Protein AF-A0A915B295-F1 (afdb_monomer)

Organism: Parascaris univalens (NCBI:txid6257)

Nearest PDB structures (foldseek):
  7mq8-assembly1_LT  TM=9.026E-01  e=3.002E-05  Homo sapiens
  7mqa-assembly1_LT  TM=8.909E-01  e=4.877E-05  Homo sapiens
  6rxz-assembly1_UM  TM=7.736E-01  e=4.286E-03  Thermochaetoides thermophila
  6lqt-assembly1_B1  TM=6.456E-01  e=3.706E-02  Saccharomyces cerevisiae S288C
  7cqy-assembly2_B  TM=8.046E-01  e=2.876E-01  Acidithiobacillus ferrooxidans

pLDDT: mean 86.67, std 11.8, range [46.72, 97.19]

Mean predicted aligned error: 6.27 Å

InterPro domains:
  IPR015943 WD40/YVTN repeat-like-containing domain superfamily [G3DSA:2.130.10.10] (8-17)
  IPR015943 WD40/YVTN repeat-like-containing domain superfamily [G3DSA:2.130.10.10] (18-103)

Sequence (112 aa):
MLRYETRLLAPYKSLGEVCSSVPPAFRVLPTQRRITSVLCAIENVVVQYSAEHLRLVSVSDVLPEAINAVAADKRYVYAAAGHRIALLHLSRQVLRWLEVSEKVLLMVPSEK

Foldseek 3Di:
DDQPPDPPDGDDDDPPDLADPEDWEWEFAPDPVGFIWIWHFDWQKIWIAGPVPRHTDDIEPGHPGGWAYWYDYNAFIWTFGFQWIFTHGVRYYGPDIDGHPGGDHDDDDPDD

Radius of gyration: 14.79 Å; Cα contacts (8 Å, |Δi|>4): 242; chains: 1; bounding box: 36×36×47 Å

Structure (mmCIF, N/CA/C/O backbone):
data_AF-A0A915B295-F1
#
_entry.id   AF-A0A915B295-F1
#
loop_
_atom_site.group_PDB
_atom_site.id
_atom_site.type_symbol
_atom_site.label_atom_id
_atom_site.label_alt_id
_atom_site.label_comp_id
_atom_site.label_asym_id
_atom_site.label_entity_id
_atom_site.label_seq_id
_atom_site.pdbx_PDB_ins_code
_atom_site.Cartn_x
_atom_site.Cartn_y
_atom_site.Cartn_z
_atom_site.occupancy
_atom_site.B_iso_or_equiv
_atom_site.auth_seq_id
_atom_site.auth_comp_id
_atom_site.auth_asym_id
_atom_site.auth_atom_id
_atom_site.pdbx_PDB_model_num
ATOM 1 N N . MET A 1 1 ? -2.534 -4.650 19.616 1.00 47.22 1 MET A N 1
ATOM 2 C CA . MET A 1 1 ? -2.022 -3.612 20.529 1.00 47.22 1 MET A CA 1
ATOM 3 C C . MET A 1 1 ? -2.616 -2.290 20.079 1.00 47.22 1 MET A C 1
ATOM 5 O O . MET A 1 1 ? -2.365 -1.874 18.951 1.00 47.22 1 MET A O 1
ATOM 9 N N . LEU A 1 2 ? -3.523 -1.716 20.862 1.00 47.69 2 LEU A N 1
ATOM 10 C CA . LEU A 1 2 ? -4.226 -0.487 20.476 1.00 47.69 2 LEU A CA 1
ATOM 11 C C . LEU A 1 2 ? -3.354 0.732 20.830 1.00 47.69 2 LEU A C 1
ATOM 13 O O . LEU A 1 2 ? -2.613 0.703 21.808 1.00 47.69 2 LEU A O 1
ATOM 17 N N . ARG A 1 3 ? -3.435 1.818 20.042 1.00 49.72 3 ARG A N 1
ATOM 18 C CA . ARG A 1 3 ? -2.581 3.031 20.148 1.00 49.72 3 ARG A CA 1
ATOM 19 C C . ARG A 1 3 ? -2.522 3.692 21.543 1.00 49.72 3 ARG A C 1
ATOM 21 O O . ARG A 1 3 ? -1.698 4.577 21.737 1.00 49.72 3 ARG A O 1
ATOM 28 N N . TYR A 1 4 ? -3.377 3.305 22.489 1.00 54.41 4 TYR A N 1
ATOM 29 C CA . TYR A 1 4 ? -3.472 3.885 23.832 1.00 54.41 4 TYR A CA 1
ATOM 30 C C . TYR A 1 4 ? -2.732 3.099 24.931 1.00 54.41 4 TYR A C 1
ATOM 32 O O . TYR A 1 4 ? -2.748 3.527 26.083 1.00 54.41 4 TYR A O 1
ATOM 40 N N . GLU A 1 5 ? -2.092 1.967 24.622 1.00 63.00 5 GLU A N 1
ATOM 41 C CA . GLU A 1 5 ? -1.525 1.087 25.660 1.00 63.00 5 GLU A CA 1
ATOM 42 C C . GLU A 1 5 ? -0.159 1.559 26.206 1.00 63.00 5 GLU A C 1
ATOM 44 O O . GLU A 1 5 ? 0.224 1.170 27.308 1.00 63.00 5 GLU A O 1
ATOM 49 N N . THR A 1 6 ? 0.562 2.453 25.513 1.00 71.56 6 THR A N 1
ATOM 50 C CA . THR A 1 6 ? 1.868 2.969 25.968 1.00 71.56 6 THR A CA 1
ATOM 51 C C . THR A 1 6 ? 2.006 4.480 25.774 1.00 71.56 6 THR A C 1
ATOM 53 O O . THR A 1 6 ? 1.859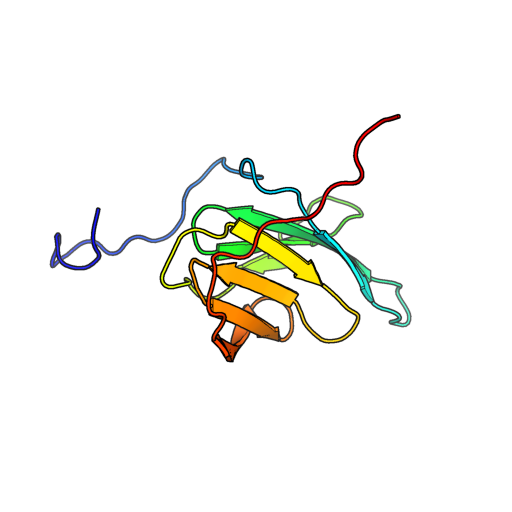 4.988 24.669 1.00 71.56 6 THR A O 1
ATOM 56 N N . ARG A 1 7 ? 2.364 5.219 26.837 1.00 76.94 7 ARG A N 1
ATOM 57 C CA . ARG A 1 7 ? 2.608 6.682 26.776 1.00 76.94 7 ARG A CA 1
ATOM 58 C C . ARG A 1 7 ? 3.993 7.060 26.228 1.00 76.94 7 ARG A C 1
ATOM 60 O O . ARG A 1 7 ? 4.230 8.229 25.956 1.00 76.94 7 ARG A O 1
ATOM 67 N N . LEU A 1 8 ? 4.903 6.089 26.117 1.00 83.75 8 LEU A N 1
ATOM 68 C CA . LEU A 1 8 ? 6.311 6.299 25.748 1.00 83.75 8 LEU A CA 1
ATOM 69 C C . LEU A 1 8 ? 6.670 5.733 24.373 1.00 83.75 8 LEU A C 1
ATOM 71 O O . LEU A 1 8 ? 7.497 6.306 23.672 1.00 83.75 8 LEU A O 1
ATOM 75 N N . LEU A 1 9 ? 6.076 4.599 24.002 1.00 81.88 9 LEU A N 1
ATOM 76 C CA . LEU A 1 9 ? 6.376 3.908 22.755 1.00 81.88 9 LEU A CA 1
ATOM 77 C C . LEU A 1 9 ? 5.265 4.176 21.745 1.00 81.88 9 LEU A C 1
ATOM 79 O O . LEU A 1 9 ? 4.083 4.083 22.073 1.00 81.88 9 LEU A O 1
ATOM 83 N N . ALA A 1 10 ? 5.664 4.488 20.516 1.00 75.12 10 ALA A N 1
ATOM 84 C CA . ALA A 1 10 ? 4.773 4.568 19.372 1.00 75.12 10 ALA A CA 1
ATOM 85 C C . ALA A 1 10 ? 5.138 3.448 18.385 1.00 75.12 10 ALA A C 1
ATOM 87 O O . ALA A 1 10 ? 6.325 3.274 18.089 1.00 75.12 10 ALA A O 1
ATOM 88 N N . PRO A 1 11 ? 4.154 2.700 17.855 1.00 75.00 11 PRO A N 1
ATOM 89 C CA . PRO A 1 11 ? 4.392 1.769 16.760 1.00 75.00 11 PRO A CA 1
ATOM 90 C C . PRO A 1 11 ? 5.040 2.505 15.583 1.00 75.00 11 PRO A C 1
ATOM 92 O O . PRO A 1 11 ? 4.568 3.573 15.190 1.00 75.00 11 PRO A O 1
ATOM 95 N N . TYR A 1 12 ? 6.118 1.943 15.036 1.00 77.06 12 TYR A N 1
ATOM 96 C CA . TYR A 1 12 ? 6.808 2.520 13.884 1.00 77.06 12 TYR A CA 1
ATOM 97 C C . TYR A 1 12 ? 6.564 1.696 12.622 1.00 77.06 12 TYR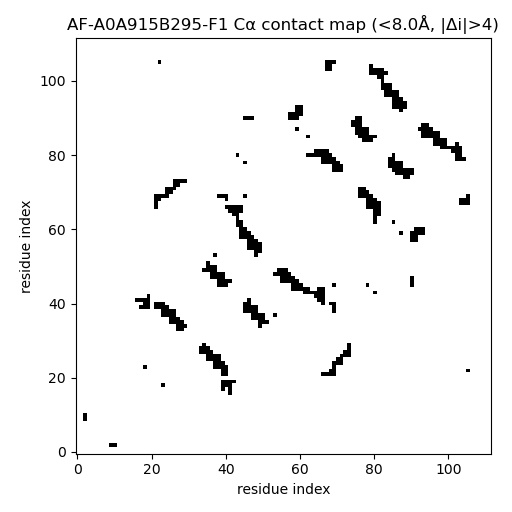 A C 1
ATOM 99 O O . TYR A 1 12 ? 5.741 2.085 11.796 1.00 77.06 12 TYR A O 1
ATOM 107 N N . LYS A 1 13 ? 7.285 0.580 12.458 1.00 72.75 13 LYS A N 1
ATOM 108 C CA . LYS A 1 13 ? 7.206 -0.295 11.282 1.00 72.75 13 LYS A CA 1
ATOM 109 C C . LYS A 1 13 ? 7.578 -1.729 11.636 1.00 72.75 13 LYS A C 1
ATOM 111 O O . LYS A 1 13 ? 8.527 -1.940 12.391 1.00 72.75 13 LYS A O 1
ATOM 116 N N . SER A 1 14 ? 6.893 -2.676 11.010 1.00 79.25 14 SER A N 1
ATOM 117 C CA . SER A 1 14 ? 7.286 -4.084 10.970 1.00 79.25 14 SER A CA 1
ATOM 118 C C . SER A 1 14 ? 8.491 -4.247 10.030 1.00 79.25 14 SER A C 1
ATOM 120 O O . SER A 1 14 ? 8.558 -3.620 8.969 1.00 79.25 14 SER A O 1
ATOM 122 N N . LEU A 1 15 ? 9.493 -5.027 10.446 1.00 84.50 15 LEU A N 1
ATOM 123 C CA . LEU A 1 15 ? 10.722 -5.277 9.684 1.00 84.50 15 LEU A CA 1
ATOM 124 C C . LEU A 1 15 ? 10.734 -6.716 9.167 1.00 84.50 15 LEU A C 1
ATOM 126 O O . LEU A 1 15 ? 10.353 -7.634 9.882 1.00 84.50 15 LEU A O 1
ATOM 130 N N . GLY A 1 16 ? 11.210 -6.907 7.935 1.00 85.88 16 GLY A N 1
ATOM 131 C CA . GLY A 1 16 ? 11.317 -8.227 7.301 1.00 85.88 16 GLY A CA 1
ATOM 132 C C . GLY A 1 16 ? 10.039 -8.716 6.612 1.00 85.88 16 GLY A C 1
ATOM 133 O O . GLY A 1 16 ? 10.093 -9.699 5.880 1.00 85.88 16 GLY A O 1
ATOM 134 N N . GLU A 1 17 ? 8.917 -8.015 6.776 1.00 88.75 17 GLU A N 1
ATOM 135 C CA . GLU A 1 17 ? 7.680 -8.298 6.049 1.00 88.75 17 GLU A CA 1
ATOM 136 C C . GLU A 1 17 ? 7.683 -7.594 4.685 1.00 88.75 17 GLU A C 1
ATOM 138 O O . GLU A 1 17 ? 8.004 -6.409 4.580 1.00 88.75 17 GLU A O 1
ATOM 143 N N . VAL A 1 18 ? 7.359 -8.342 3.628 1.00 87.25 18 VAL A N 1
ATOM 144 C CA . VAL A 1 18 ? 7.392 -7.852 2.235 1.00 87.25 18 VAL A CA 1
ATOM 145 C C . VAL A 1 18 ? 5.990 -7.786 1.629 1.00 87.25 18 VAL A C 1
ATOM 147 O O . VAL A 1 18 ? 5.676 -6.869 0.871 1.00 87.25 18 VAL A O 1
ATOM 150 N N . CYS A 1 19 ? 5.140 -8.758 1.957 1.00 86.56 19 CYS A N 1
ATOM 151 C CA . CYS A 1 19 ? 3.751 -8.815 1.527 1.00 86.56 19 CYS A CA 1
ATOM 152 C C . CYS A 1 19 ? 2.936 -9.611 2.549 1.00 86.56 19 CYS A C 1
ATOM 154 O O . CYS A 1 19 ? 3.433 -10.597 3.095 1.00 86.56 19 CYS A O 1
ATOM 156 N N . SER A 1 20 ? 1.693 -9.194 2.773 1.00 90.25 20 SER A N 1
ATOM 157 C CA . SER A 1 20 ? 0.708 -9.959 3.543 1.00 90.25 20 SER A CA 1
ATOM 158 C C . SER A 1 20 ? -0.035 -10.972 2.656 1.00 90.25 20 SER A C 1
ATOM 160 O O . SER A 1 20 ? 0.290 -11.149 1.481 1.00 90.25 20 SER A O 1
ATOM 162 N N . SER A 1 21 ? -1.067 -11.622 3.203 1.00 90.56 21 SER A N 1
ATOM 163 C CA . SER A 1 21 ? -1.978 -12.502 2.454 1.00 90.56 21 SER A CA 1
ATOM 164 C C . SER A 1 21 ? -2.867 -11.769 1.440 1.00 90.56 21 SER A C 1
ATOM 166 O O . SER A 1 21 ? -3.536 -12.413 0.633 1.00 90.56 21 SER A O 1
ATOM 168 N N . VAL A 1 22 ? -2.893 -10.433 1.467 1.00 92.62 22 VAL A N 1
ATOM 169 C CA . VAL A 1 22 ? -3.619 -9.618 0.489 1.00 92.62 22 VAL A CA 1
ATOM 170 C C . VAL A 1 22 ? -2.845 -9.604 -0.831 1.00 92.62 22 VAL A C 1
ATOM 172 O O . VAL A 1 22 ? -1.669 -9.229 -0.832 1.00 92.62 22 VAL A O 1
ATOM 175 N N . PRO A 1 23 ? -3.480 -9.942 -1.968 1.00 92.62 23 PRO A N 1
ATOM 176 C CA . PRO A 1 23 ? -2.794 -9.931 -3.252 1.00 92.62 23 PRO A CA 1
ATOM 177 C C . PRO A 1 23 ? -2.264 -8.529 -3.599 1.00 92.62 23 PRO A C 1
ATOM 179 O O . PRO A 1 23 ? -2.994 -7.542 -3.446 1.00 92.62 23 PRO A O 1
ATOM 182 N N . PRO A 1 24 ? -1.012 -8.417 -4.076 1.00 94.19 24 PRO A N 1
ATOM 183 C CA . PRO A 1 24 ? -0.436 -7.134 -4.441 1.00 94.19 24 PRO A CA 1
ATOM 184 C C . PRO A 1 24 ? -1.076 -6.580 -5.718 1.00 94.19 24 PRO A C 1
ATOM 186 O O . PRO A 1 24 ? -1.486 -7.325 -6.610 1.00 94.19 24 PRO A O 1
ATOM 189 N N . ALA A 1 25 ? -1.098 -5.255 -5.841 1.00 93.56 25 ALA A N 1
ATOM 190 C CA . ALA A 1 25 ? -1.555 -4.576 -7.048 1.00 93.56 25 ALA A CA 1
ATOM 191 C C . ALA A 1 25 ? -0.369 -4.087 -7.885 1.00 93.56 25 ALA A C 1
ATOM 193 O O . ALA A 1 25 ? 0.577 -3.489 -7.369 1.00 93.56 25 ALA A O 1
ATOM 194 N N . PHE A 1 26 ? -0.442 -4.276 -9.200 1.00 92.69 26 PHE A N 1
ATOM 195 C CA . PHE A 1 26 ? 0.533 -3.727 -10.138 1.00 92.69 26 PHE A CA 1
ATOM 196 C C . PHE A 1 26 ? 0.015 -2.417 -10.718 1.00 92.69 26 PHE A C 1
ATOM 198 O O . PHE A 1 26 ? -1.131 -2.324 -11.157 1.00 92.69 26 PHE A O 1
ATOM 205 N N . ARG A 1 27 ? 0.873 -1.398 -10.754 1.00 91.94 27 ARG A N 1
ATOM 206 C CA . ARG A 1 27 ? 0.561 -0.104 -11.366 1.00 91.94 27 ARG A CA 1
ATOM 207 C C . ARG A 1 27 ? 1.613 0.257 -12.398 1.00 91.94 27 ARG A C 1
ATOM 209 O O . ARG A 1 27 ? 2.796 0.318 -12.076 1.00 91.94 27 ARG A O 1
ATOM 216 N N . VAL A 1 28 ? 1.158 0.603 -13.598 1.00 89.69 28 VAL A N 1
ATOM 217 C CA . VAL A 1 28 ? 1.996 1.167 -14.660 1.00 89.69 28 VAL A CA 1
ATOM 218 C C . VAL A 1 28 ? 1.640 2.638 -14.831 1.00 89.69 28 VAL A C 1
ATOM 220 O O . VAL A 1 28 ? 0.505 2.978 -15.167 1.00 89.69 28 VAL A O 1
ATOM 223 N N . LEU A 1 29 ? 2.605 3.524 -14.593 1.00 84.44 29 LEU A N 1
ATOM 224 C CA . LEU A 1 29 ? 2.448 4.953 -14.844 1.00 84.44 29 LEU A CA 1
ATOM 225 C C . LEU A 1 29 ? 2.958 5.285 -16.254 1.00 84.44 29 LEU A C 1
ATOM 227 O O . LEU A 1 29 ? 4.118 4.993 -16.561 1.00 84.44 29 LEU A O 1
ATOM 231 N N . PRO A 1 30 ? 2.144 5.933 -17.109 1.00 76.31 30 PRO A N 1
ATOM 232 C CA . PRO A 1 30 ? 2.528 6.298 -18.471 1.00 76.31 30 PRO A CA 1
ATOM 233 C C . PRO A 1 30 ? 3.406 7.563 -18.481 1.00 76.31 30 PRO A C 1
ATOM 235 O O . PRO A 1 30 ? 3.088 8.559 -19.125 1.00 76.31 30 PRO A O 1
ATOM 238 N N . THR A 1 31 ? 4.497 7.560 -17.718 1.00 76.00 31 THR A N 1
ATOM 239 C CA . THR A 1 31 ? 5.522 8.612 -17.748 1.00 76.00 31 THR A CA 1
ATOM 240 C C . THR A 1 31 ? 6.557 8.311 -18.836 1.00 76.00 31 THR A C 1
ATOM 242 O O . THR A 1 31 ? 6.615 7.191 -19.345 1.00 76.00 31 THR A O 1
ATOM 245 N N . GLN A 1 32 ? 7.421 9.278 -19.178 1.00 64.56 32 GLN A N 1
ATOM 246 C CA . GLN A 1 32 ? 8.492 9.082 -20.175 1.00 64.56 32 GLN A CA 1
ATOM 247 C C . GLN A 1 32 ? 9.387 7.863 -19.889 1.00 64.56 32 GLN A C 1
ATOM 249 O O . GLN A 1 32 ? 9.922 7.271 -20.818 1.00 64.56 32 GLN A O 1
ATOM 254 N N . ARG A 1 33 ? 9.525 7.468 -18.615 1.00 71.31 33 ARG A N 1
ATOM 255 C CA . ARG A 1 33 ? 10.315 6.304 -18.184 1.00 71.31 33 ARG A CA 1
ATOM 256 C C . ARG A 1 33 ? 9.482 5.054 -17.860 1.00 71.31 33 ARG A C 1
ATOM 258 O O . ARG A 1 33 ? 10.045 4.128 -17.303 1.00 71.31 33 ARG A O 1
ATOM 265 N N . ARG A 1 34 ? 8.173 5.023 -18.168 1.00 68.44 34 ARG A N 1
ATOM 266 C CA . ARG A 1 34 ? 7.236 3.912 -17.864 1.00 68.44 34 ARG A CA 1
ATOM 267 C C . ARG A 1 34 ? 7.490 3.272 -16.493 1.00 68.44 34 ARG A C 1
ATOM 269 O O . ARG A 1 34 ? 7.978 2.152 -16.386 1.00 68.44 34 ARG A O 1
ATOM 276 N N . ILE A 1 35 ? 7.147 3.988 -15.429 1.00 81.25 35 ILE A N 1
ATOM 277 C CA . ILE A 1 35 ? 7.394 3.490 -14.073 1.00 81.25 35 ILE A CA 1
ATOM 278 C C . ILE A 1 35 ? 6.374 2.402 -13.741 1.00 81.25 35 ILE A C 1
ATOM 280 O O . ILE A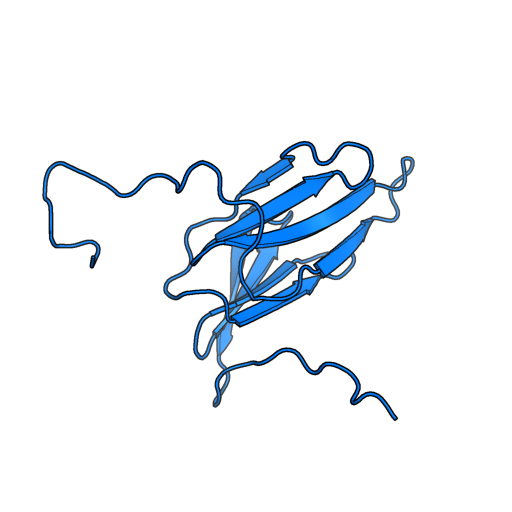 1 35 ? 5.176 2.680 -13.636 1.00 81.25 35 ILE A O 1
ATOM 284 N N . THR A 1 36 ? 6.863 1.181 -13.533 1.00 91.69 36 THR A N 1
ATOM 285 C CA . THR A 1 36 ? 6.057 0.059 -13.042 1.00 91.69 36 THR A CA 1
ATOM 286 C C . THR A 1 36 ? 6.307 -0.129 -11.552 1.00 91.69 36 THR A C 1
ATOM 288 O O . THR A 1 36 ? 7.443 -0.083 -11.078 1.00 91.69 36 THR A O 1
ATOM 291 N N . SER A 1 37 ? 5.240 -0.282 -10.777 1.00 93.62 37 SER A N 1
ATOM 292 C CA . SER A 1 37 ? 5.308 -0.437 -9.327 1.00 93.62 37 SER A CA 1
ATOM 293 C C . SER A 1 37 ? 4.461 -1.601 -8.851 1.00 93.62 37 SER A C 1
ATOM 295 O O . SER A 1 37 ? 3.387 -1.851 -9.398 1.00 93.62 37 SER A O 1
ATOM 297 N N . VAL A 1 38 ? 4.940 -2.257 -7.799 1.00 95.44 38 VAL A N 1
ATOM 298 C CA . VAL A 1 38 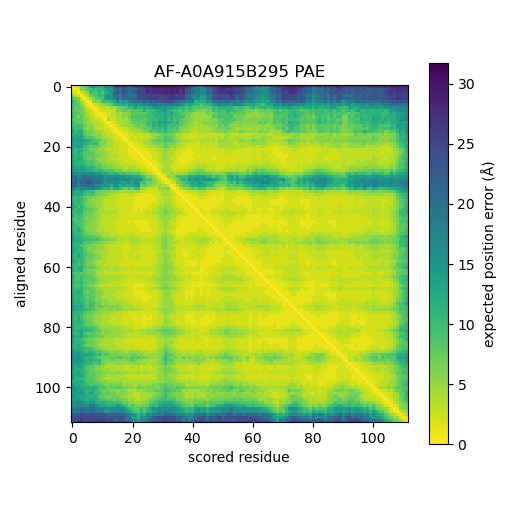? 4.214 -3.285 -7.053 1.00 95.44 38 VAL A CA 1
ATOM 299 C C . VAL A 1 38 ? 3.755 -2.667 -5.740 1.00 95.44 38 VAL A C 1
ATOM 301 O O . VAL A 1 38 ? 4.544 -2.021 -5.049 1.00 95.44 38 VAL A O 1
ATOM 304 N N . LEU A 1 39 ? 2.473 -2.805 -5.430 1.00 95.69 39 LEU A N 1
ATOM 305 C CA . LEU A 1 39 ? 1.837 -2.255 -4.241 1.00 95.69 39 LEU A CA 1
ATOM 306 C C . LEU A 1 39 ? 1.426 -3.416 -3.345 1.00 95.69 39 LEU A C 1
ATOM 308 O O . LEU A 1 39 ? 0.520 -4.170 -3.693 1.00 95.69 39 LEU A O 1
ATOM 312 N N . CYS A 1 40 ? 2.087 -3.545 -2.204 1.00 95.69 40 CYS A N 1
ATOM 313 C CA . CYS A 1 40 ? 1.811 -4.579 -1.219 1.00 95.69 40 CYS A CA 1
ATOM 314 C C . CYS A 1 40 ? 1.058 -3.968 -0.039 1.00 95.69 40 CYS A C 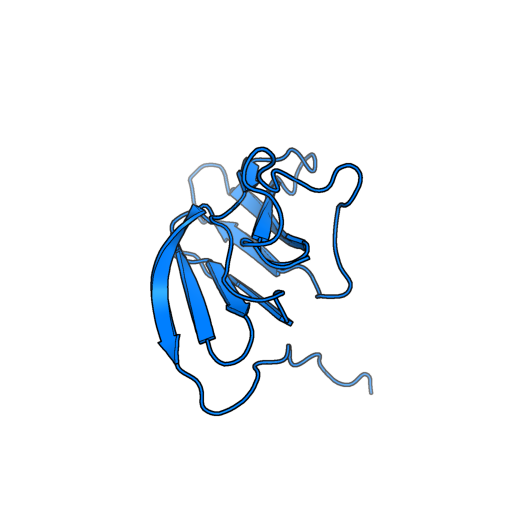1
ATOM 316 O O . CYS A 1 40 ? 1.402 -2.879 0.425 1.00 95.69 40 CYS A O 1
ATOM 318 N N . ALA A 1 41 ? 0.052 -4.672 0.469 1.00 94.81 41 ALA A N 1
ATOM 319 C CA . ALA A 1 41 ? -0.504 -4.367 1.779 1.00 94.81 41 ALA A CA 1
ATOM 320 C C . ALA A 1 41 ? 0.342 -5.048 2.854 1.00 94.81 41 ALA A C 1
ATOM 322 O O . ALA A 1 41 ? 0.612 -6.248 2.754 1.00 94.81 41 ALA A O 1
ATOM 323 N N . ILE A 1 42 ? 0.726 -4.290 3.875 1.00 94.00 42 ILE A N 1
ATOM 324 C CA . ILE A 1 42 ? 1.381 -4.793 5.083 1.00 94.00 42 ILE A CA 1
ATOM 325 C C . ILE A 1 42 ? 0.616 -4.202 6.259 1.00 94.00 42 ILE A C 1
ATOM 327 O O . ILE A 1 42 ? 0.579 -2.983 6.412 1.00 94.00 42 ILE A O 1
ATOM 331 N N . GLU A 1 43 ? -0.041 -5.052 7.046 1.00 91.81 43 GLU A N 1
ATOM 332 C CA . GLU A 1 43 ? -0.949 -4.631 8.118 1.00 91.81 43 GLU A CA 1
ATOM 333 C C . GLU A 1 43 ? -1.936 -3.542 7.641 1.00 91.81 43 GLU A C 1
ATOM 335 O O . GLU A 1 43 ? -2.813 -3.802 6.818 1.00 91.81 43 GLU A O 1
ATOM 340 N N . ASN A 1 44 ? -1.794 -2.313 8.139 1.00 93.25 44 ASN A N 1
ATOM 341 C CA . ASN A 1 44 ? -2.615 -1.151 7.818 1.00 93.25 44 ASN A CA 1
ATOM 342 C C . ASN A 1 44 ? -1.861 -0.078 7.009 1.00 93.25 44 ASN A C 1
ATOM 344 O O . ASN A 1 44 ? -2.222 1.099 7.064 1.00 93.25 44 ASN A O 1
ATOM 348 N N . VAL A 1 45 ? -0.824 -0.451 6.254 1.00 93.94 45 VAL A N 1
ATOM 349 C CA . VAL A 1 45 ? -0.108 0.445 5.331 1.00 93.94 45 VAL A CA 1
ATOM 350 C C . VAL A 1 45 ? 0.044 -0.169 3.942 1.00 93.94 45 VAL A C 1
ATOM 352 O O . VAL A 1 45 ? 0.178 -1.382 3.773 1.00 93.94 45 VAL A O 1
ATOM 355 N N . VAL A 1 46 ? 0.063 0.687 2.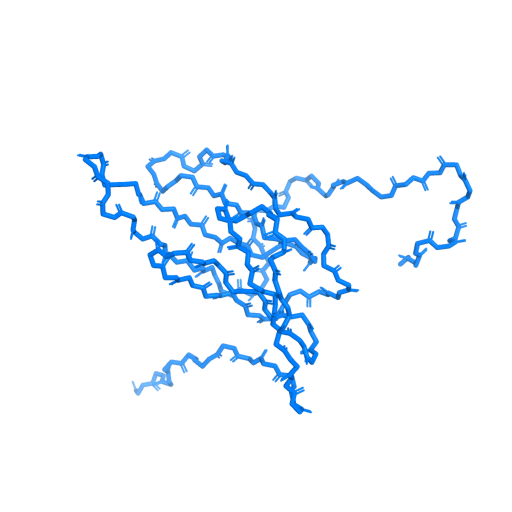922 1.00 95.50 46 VAL A N 1
ATOM 356 C CA . VAL A 1 46 ? 0.451 0.298 1.564 1.00 95.50 46 VAL A CA 1
ATOM 357 C C . VAL A 1 46 ? 1.926 0.599 1.365 1.00 95.50 46 VAL A C 1
ATOM 359 O O . VAL A 1 46 ? 2.378 1.729 1.562 1.00 95.50 46 VAL A O 1
ATOM 362 N N . VAL A 1 47 ? 2.667 -0.404 0.912 1.00 95.31 47 VAL A N 1
ATOM 363 C CA . VAL A 1 47 ? 4.080 -0.293 0.572 1.00 95.31 47 VAL A CA 1
ATOM 364 C C . VAL A 1 47 ? 4.242 -0.375 -0.937 1.00 95.31 47 VAL A C 1
ATOM 366 O O . VAL A 1 47 ? 3.760 -1.304 -1.581 1.00 95.31 47 VAL A O 1
ATOM 369 N N . GLN A 1 48 ? 4.920 0.613 -1.513 1.00 94.81 48 GLN A N 1
ATOM 370 C CA . GLN A 1 48 ? 5.223 0.653 -2.936 1.00 94.81 48 GLN A CA 1
ATOM 371 C C . GLN A 1 48 ? 6.674 0.256 -3.179 1.00 94.81 48 GLN A C 1
ATOM 373 O O . GLN A 1 48 ? 7.598 0.900 -2.674 1.00 94.81 48 GLN A O 1
ATOM 378 N N . TYR A 1 49 ? 6.862 -0.717 -4.060 1.00 94.50 49 TYR A N 1
ATOM 379 C CA . TYR A 1 49 ? 8.155 -1.110 -4.599 1.00 94.50 49 TYR A CA 1
ATOM 380 C C . TYR A 1 49 ? 8.253 -0.761 -6.087 1.00 94.50 49 TYR A C 1
ATOM 382 O O . TYR A 1 49 ? 7.256 -0.773 -6.813 1.00 94.50 49 TYR A O 1
ATOM 390 N N . SER A 1 50 ? 9.463 -0.459 -6.559 1.00 93.38 50 SER A N 1
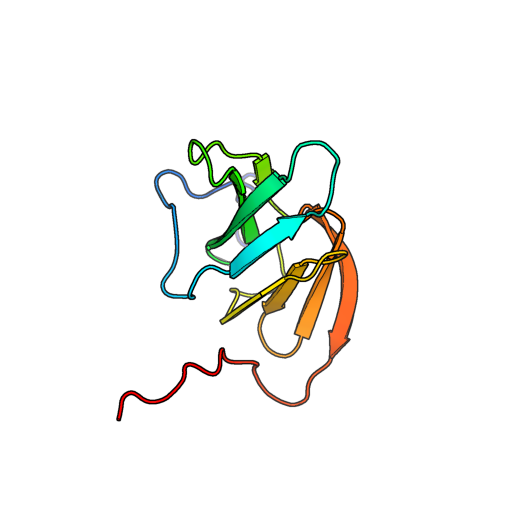ATOM 391 C CA . SER A 1 50 ? 9.763 -0.454 -7.995 1.00 93.38 50 SER A CA 1
ATOM 392 C C . SER A 1 50 ? 9.712 -1.886 -8.515 1.00 93.38 50 SER A C 1
ATOM 394 O O . SER A 1 50 ? 10.306 -2.767 -7.902 1.00 93.38 50 SER A O 1
ATOM 396 N N . ALA A 1 51 ? 9.054 -2.129 -9.646 1.00 92.31 51 ALA A N 1
ATOM 397 C CA . ALA A 1 51 ? 8.991 -3.475 -10.214 1.00 92.31 51 ALA A CA 1
ATOM 398 C C . ALA A 1 51 ? 10.328 -3.945 -10.823 1.00 92.31 51 ALA A C 1
ATOM 400 O O . ALA A 1 51 ? 10.542 -5.143 -10.940 1.00 92.31 51 ALA A O 1
ATOM 401 N N . GLU A 1 52 ? 11.238 -3.030 -11.178 1.00 89.12 52 GLU A N 1
ATOM 402 C CA . GLU A 1 52 ? 12.518 -3.379 -11.823 1.00 89.12 52 GLU A CA 1
ATOM 403 C C . GLU A 1 52 ? 13.512 -4.034 -10.853 1.00 89.12 52 GLU A C 1
ATOM 405 O O . GLU A 1 52 ? 14.244 -4.949 -11.220 1.00 89.12 52 GLU A O 1
ATOM 410 N N . HIS A 1 53 ? 13.543 -3.558 -9.605 1.00 92.56 53 HIS A N 1
ATOM 411 C CA . HIS A 1 53 ? 14.550 -3.955 -8.612 1.00 92.56 53 HIS A CA 1
ATOM 412 C C . HIS A 1 53 ? 13.967 -4.212 -7.218 1.00 92.56 53 HIS A C 1
ATOM 414 O O . HIS A 1 53 ? 14.719 -4.314 -6.254 1.00 92.56 53 HIS A O 1
ATOM 420 N N . LEU A 1 54 ? 12.636 -4.218 -7.077 1.00 92.25 54 LEU A N 1
ATOM 421 C CA . LEU A 1 54 ? 11.929 -4.315 -5.791 1.00 92.25 54 LEU A CA 1
ATOM 422 C C . LEU A 1 54 ? 12.409 -3.298 -4.742 1.00 92.25 54 LEU A C 1
ATOM 424 O O . LEU A 1 54 ? 12.274 -3.491 -3.537 1.00 92.25 54 LEU A O 1
ATOM 428 N N . ARG A 1 55 ? 12.952 -2.165 -5.198 1.00 93.38 55 ARG A N 1
ATOM 429 C CA . ARG A 1 55 ? 13.394 -1.085 -4.317 1.00 93.38 55 ARG A CA 1
ATOM 430 C C . ARG A 1 55 ? 12.180 -0.432 -3.670 1.00 93.38 55 ARG A C 1
ATOM 432 O O . ARG A 1 55 ? 11.260 -0.036 -4.381 1.00 93.38 55 ARG A O 1
ATOM 439 N N . LEU A 1 56 ? 12.222 -0.235 -2.353 1.00 92.44 56 LEU A N 1
ATOM 440 C CA . LEU A 1 56 ? 11.218 0.538 -1.622 1.00 92.44 56 LEU A CA 1
ATOM 441 C C . LEU A 1 56 ? 11.147 1.982 -2.156 1.00 92.44 56 LEU A C 1
ATOM 443 O O . LEU A 1 56 ? 12.144 2.709 -2.141 1.00 92.44 56 LEU A O 1
ATOM 447 N N . VAL A 1 57 ? 9.965 2.393 -2.616 1.00 92.31 57 VAL A N 1
ATOM 448 C CA . VAL A 1 57 ? 9.688 3.726 -3.184 1.00 92.31 57 VAL A CA 1
ATOM 449 C C . VAL A 1 57 ? 8.932 4.603 -2.190 1.00 92.31 57 VAL A C 1
ATOM 451 O O . VAL A 1 57 ? 9.264 5.780 -2.007 1.00 92.31 57 VAL A O 1
ATOM 454 N N . SER A 1 58 ? 7.902 4.055 -1.550 1.00 92.06 58 SER A N 1
ATOM 455 C CA . SER A 1 58 ? 7.093 4.775 -0.567 1.00 92.06 58 SER A CA 1
ATOM 456 C C . SER A 1 58 ? 6.344 3.828 0.364 1.00 92.06 58 SER A C 1
ATOM 458 O O . SER A 1 58 ? 6.168 2.648 0.074 1.00 92.06 58 SER A O 1
ATOM 460 N N . VAL A 1 59 ? 5.913 4.385 1.492 1.00 93.06 59 VAL A N 1
ATOM 461 C CA . VAL A 1 59 ? 4.980 3.781 2.444 1.00 93.06 59 VAL A CA 1
ATOM 462 C C . VAL A 1 59 ? 3.875 4.809 2.668 1.00 93.06 59 VAL A C 1
ATOM 464 O O . VAL A 1 59 ? 4.179 6.006 2.746 1.00 93.06 59 VAL A O 1
ATOM 467 N N . SER A 1 60 ? 2.622 4.365 2.710 1.00 94.31 60 SER A N 1
ATOM 468 C CA . SER A 1 60 ? 1.480 5.237 2.975 1.00 94.31 60 SER A CA 1
ATOM 469 C C . SER A 1 60 ? 1.423 5.709 4.424 1.00 94.31 60 SER A C 1
ATOM 471 O O . SER A 1 60 ? 2.113 5.184 5.299 1.00 94.31 60 SER A O 1
ATOM 473 N N . ASP A 1 61 ? 0.532 6.662 4.685 1.00 89.94 61 ASP A N 1
ATOM 474 C CA . ASP A 1 61 ? 0.044 6.905 6.039 1.00 89.94 61 ASP A CA 1
ATOM 475 C C . ASP A 1 61 ? -0.598 5.633 6.619 1.00 89.94 61 ASP A C 1
ATOM 477 O O . ASP A 1 61 ? -1.085 4.761 5.890 1.00 89.94 61 ASP A O 1
ATOM 481 N N . VAL A 1 62 ? -0.596 5.546 7.950 1.00 90.25 62 VAL A N 1
ATOM 482 C CA . VAL A 1 62 ? -1.184 4.436 8.706 1.00 90.25 62 VAL A CA 1
ATOM 483 C C . VAL A 1 62 ? -2.708 4.519 8.643 1.00 90.25 62 VAL A C 1
ATOM 485 O O . VAL A 1 62 ? -3.300 5.487 9.128 1.00 90.25 62 VAL A O 1
ATOM 488 N N . LEU A 1 63 ? -3.338 3.496 8.070 1.00 92.25 63 LEU A N 1
ATOM 489 C CA . LEU A 1 63 ? -4.789 3.375 7.952 1.00 92.25 63 LEU A CA 1
ATOM 490 C C . LEU A 1 63 ? -5.406 2.890 9.283 1.00 92.25 63 LEU A C 1
ATOM 492 O O . LEU A 1 63 ? -4.707 2.320 10.125 1.00 92.25 63 LEU A O 1
ATOM 496 N N . PRO A 1 64 ? -6.705 3.136 9.530 1.00 90.62 64 PRO A N 1
ATOM 497 C CA . PRO A 1 64 ? -7.325 2.823 10.817 1.00 90.62 64 PRO A CA 1
ATOM 498 C C . PRO A 1 64 ? -7.447 1.316 11.082 1.00 90.62 64 PRO A C 1
ATOM 500 O O . PRO A 1 64 ? -7.505 0.913 12.239 1.00 90.62 64 PRO A O 1
ATOM 503 N N . GLU A 1 65 ? -7.454 0.496 10.030 1.00 91.88 65 GLU A N 1
ATOM 504 C CA . GLU A 1 65 ? -7.634 -0.955 10.096 1.00 91.88 65 GLU A CA 1
ATOM 505 C C . GLU A 1 65 ? -6.699 -1.668 9.114 1.00 91.88 65 GLU A C 1
ATOM 507 O O . GLU A 1 65 ? -6.164 -1.053 8.187 1.00 91.88 65 GLU A O 1
ATOM 512 N N . ALA A 1 66 ? -6.517 -2.976 9.317 1.00 92.50 66 ALA A N 1
ATOM 513 C CA . ALA A 1 66 ? -5.751 -3.814 8.406 1.00 92.50 66 ALA A CA 1
ATOM 514 C C . ALA A 1 66 ? -6.375 -3.813 7.003 1.00 92.50 66 ALA A C 1
ATOM 516 O O . ALA A 1 66 ? -7.596 -3.892 6.844 1.00 92.50 66 ALA A O 1
ATOM 517 N N . ILE A 1 67 ? -5.522 -3.741 5.988 1.00 94.75 67 ILE A N 1
ATOM 518 C CA . ILE A 1 67 ? -5.944 -3.664 4.595 1.00 94.75 67 ILE A CA 1
ATOM 519 C C . ILE A 1 67 ? -6.467 -5.026 4.138 1.00 94.75 67 ILE A C 1
ATOM 521 O O . ILE A 1 67 ? -5.898 -6.067 4.454 1.00 94.75 67 ILE A O 1
ATOM 525 N N . ASN A 1 68 ? -7.562 -5.021 3.382 1.00 94.50 68 ASN A N 1
ATOM 526 C CA . ASN A 1 68 ? -8.209 -6.231 2.865 1.00 94.50 68 ASN A CA 1
ATOM 527 C C . ASN A 1 68 ? -8.094 -6.370 1.348 1.00 94.50 68 ASN A C 1
ATOM 529 O O . ASN A 1 68 ? -8.141 -7.480 0.825 1.00 94.50 68 ASN A O 1
ATOM 533 N N . ALA A 1 69 ? -7.933 -5.250 0.648 1.00 94.88 69 ALA A N 1
ATOM 534 C CA . ALA A 1 69 ? -7.730 -5.219 -0.788 1.00 94.88 69 ALA A CA 1
ATOM 535 C C . ALA A 1 69 ? -6.943 -3.965 -1.173 1.00 94.88 69 ALA A C 1
ATOM 537 O O . ALA A 1 69 ? -7.139 -2.891 -0.594 1.00 94.88 69 ALA A O 1
ATOM 538 N N . VAL A 1 70 ? -6.083 -4.101 -2.181 1.00 95.31 70 VAL A N 1
ATOM 539 C CA . VAL A 1 70 ? -5.380 -2.983 -2.810 1.00 95.31 70 VAL A CA 1
ATOM 540 C C . VAL A 1 70 ? -5.671 -3.008 -4.300 1.00 95.31 70 VAL A C 1
ATOM 542 O O . VAL A 1 70 ? -5.629 -4.056 -4.938 1.00 95.31 70 VAL A O 1
ATOM 545 N N . ALA A 1 71 ? -5.952 -1.840 -4.859 1.00 94.56 71 ALA A N 1
ATOM 546 C CA . ALA A 1 71 ? -6.068 -1.633 -6.294 1.00 94.56 71 ALA A CA 1
ATOM 547 C C . ALA A 1 71 ? -5.372 -0.327 -6.669 1.00 94.56 71 ALA A C 1
ATOM 549 O O . ALA A 1 71 ? -5.127 0.532 -5.821 1.00 94.56 71 ALA A O 1
ATOM 550 N N . ALA A 1 72 ? -5.042 -0.148 -7.940 1.00 94.12 72 ALA A N 1
ATOM 551 C CA . ALA A 1 72 ? -4.424 1.086 -8.390 1.00 94.12 72 ALA A CA 1
ATOM 552 C C . ALA A 1 72 ? -4.760 1.391 -9.840 1.00 94.12 72 ALA A C 1
ATOM 554 O O . ALA A 1 72 ? -4.899 0.491 -10.665 1.00 94.12 72 ALA A O 1
ATOM 555 N N . ASP A 1 73 ? -4.833 2.681 -10.141 1.00 91.31 73 ASP A N 1
ATOM 556 C CA . ASP A 1 73 ? -4.937 3.189 -11.499 1.00 91.31 73 ASP A CA 1
ATOM 557 C C . ASP A 1 73 ? -3.794 4.180 -11.783 1.00 91.31 73 ASP A C 1
ATOM 559 O O . ASP A 1 73 ? -2.818 4.292 -11.034 1.00 91.31 73 ASP A O 1
ATOM 563 N N . LYS A 1 74 ? -3.891 4.917 -12.892 1.00 87.81 74 LYS A N 1
ATOM 564 C CA . LYS A 1 74 ? -2.870 5.897 -13.291 1.00 87.81 74 LYS A CA 1
ATOM 565 C C . LYS A 1 74 ? -2.748 7.106 -12.347 1.00 87.81 74 LYS A C 1
ATOM 567 O O . LYS A 1 74 ? -1.779 7.851 -12.471 1.00 87.81 74 LYS A O 1
ATOM 572 N N . ARG A 1 75 ? -3.729 7.356 -11.474 1.00 87.12 75 ARG A N 1
ATOM 573 C CA . ARG A 1 75 ? -3.806 8.544 -10.603 1.00 87.12 75 ARG A CA 1
ATOM 574 C C . ARG A 1 75 ? -3.674 8.195 -9.124 1.00 87.12 75 ARG A C 1
ATOM 576 O O . ARG A 1 75 ? -2.977 8.903 -8.399 1.00 87.12 75 ARG A O 1
ATOM 583 N N . TYR A 1 76 ? -4.322 7.127 -8.680 1.00 93.38 76 TYR A N 1
ATOM 584 C CA . TYR A 1 76 ? -4.517 6.819 -7.272 1.00 93.38 76 TYR A CA 1
ATOM 585 C C . TYR A 1 76 ? -4.200 5.362 -6.952 1.00 93.38 76 TYR A C 1
ATOM 587 O O . TYR A 1 76 ? -4.245 4.469 -7.802 1.00 93.38 76 TYR A O 1
ATOM 595 N N . VAL A 1 77 ? -3.865 5.143 -5.685 1.00 95.56 77 VAL A N 1
ATOM 596 C CA . VAL A 1 77 ? -3.900 3.821 -5.064 1.00 95.56 77 VAL A CA 1
ATOM 597 C C . VAL A 1 77 ? -5.112 3.773 -4.153 1.00 95.56 77 VAL A C 1
ATOM 599 O O . VAL A 1 77 ? -5.382 4.724 -3.424 1.00 95.56 77 VAL A O 1
ATOM 602 N N . TYR A 1 78 ? -5.835 2.672 -4.212 1.00 96.25 78 TYR A N 1
ATOM 603 C CA . TYR A 1 78 ? -7.025 2.405 -3.432 1.00 96.25 78 TYR A CA 1
ATOM 604 C C . TYR A 1 78 ? -6.677 1.323 -2.423 1.00 96.25 78 TYR A C 1
ATOM 606 O O . TYR A 1 78 ? -6.217 0.250 -2.813 1.00 96.25 78 TYR A O 1
ATOM 614 N N . ALA A 1 79 ? -6.881 1.604 -1.142 1.00 96.50 79 ALA A N 1
ATOM 615 C CA . ALA A 1 79 ? -6.667 0.638 -0.073 1.00 96.50 79 ALA A CA 1
ATOM 616 C C . ALA A 1 79 ? -7.956 0.490 0.727 1.00 96.50 79 ALA A C 1
ATOM 618 O O . ALA A 1 79 ? -8.420 1.449 1.345 1.00 96.50 79 ALA A O 1
ATOM 619 N N . ALA A 1 80 ? -8.547 -0.699 0.685 1.00 96.50 80 ALA A N 1
ATOM 620 C CA . ALA A 1 80 ? -9.704 -1.020 1.500 1.00 96.50 80 ALA A CA 1
ATOM 621 C C . ALA A 1 80 ? -9.255 -1.412 2.907 1.00 96.50 80 ALA A C 1
ATOM 623 O O . ALA A 1 80 ? -8.467 -2.346 3.052 1.00 96.50 80 ALA A O 1
ATOM 624 N N . ALA A 1 81 ? -9.774 -0.724 3.917 1.00 94.31 81 ALA A N 1
ATOM 625 C CA . ALA A 1 81 ? -9.538 -0.988 5.330 1.00 94.31 81 ALA A CA 1
ATOM 626 C C . ALA A 1 81 ? -10.900 -1.018 6.038 1.00 94.31 81 ALA A C 1
ATOM 628 O O . ALA A 1 81 ? -11.537 0.025 6.212 1.00 94.31 81 ALA A O 1
ATOM 629 N N . GLY A 1 82 ? -11.376 -2.220 6.373 1.00 89.69 82 GLY A N 1
ATOM 630 C CA . GLY A 1 82 ? -12.707 -2.410 6.954 1.00 89.69 82 GLY A CA 1
ATOM 631 C C . GLY A 1 82 ? -13.827 -1.981 5.995 1.00 89.69 82 GLY A C 1
ATOM 632 O O . GLY A 1 82 ? -13.930 -2.497 4.881 1.00 89.69 82 GLY A O 1
ATOM 633 N N . HIS A 1 83 ? -14.644 -1.018 6.429 1.00 93.06 83 HIS A N 1
ATOM 634 C CA . HIS A 1 83 ? -15.804 -0.472 5.696 1.00 93.06 83 HIS A CA 1
ATOM 635 C C . HIS A 1 83 ? -15.476 0.818 4.931 1.00 93.06 83 HIS A C 1
ATOM 637 O O . HIS A 1 83 ? -16.354 1.616 4.596 1.00 93.06 83 HIS A O 1
ATOM 643 N N . ARG A 1 84 ? -14.185 1.065 4.687 1.00 95.38 84 ARG A N 1
ATOM 644 C CA . ARG A 1 84 ? -13.709 2.286 4.043 1.00 95.38 84 ARG A CA 1
ATOM 645 C C . ARG A 1 84 ? -12.656 1.994 2.995 1.00 95.38 84 ARG A C 1
ATOM 647 O O . ARG A 1 84 ? -11.830 1.098 3.151 1.00 95.38 84 ARG A O 1
ATOM 654 N N . ILE A 1 85 ? -12.636 2.811 1.950 1.00 96.88 85 ILE A N 1
ATOM 655 C CA . ILE A 1 85 ? -11.590 2.801 0.926 1.00 96.88 85 ILE A CA 1
ATOM 656 C C . ILE A 1 85 ? -10.828 4.121 0.997 1.00 96.88 85 ILE A C 1
ATOM 658 O O . ILE A 1 85 ? -11.394 5.190 0.754 1.00 96.88 85 ILE A O 1
ATOM 662 N N . ALA A 1 86 ? -9.537 4.049 1.309 1.00 97.19 86 ALA A N 1
ATOM 663 C CA . ALA A 1 86 ? -8.627 5.181 1.225 1.00 97.19 86 ALA A CA 1
ATOM 664 C C . ALA A 1 86 ? -8.229 5.420 -0.235 1.00 97.19 86 ALA A C 1
ATOM 666 O O . ALA A 1 86 ? -7.715 4.511 -0.890 1.00 97.19 86 ALA A O 1
ATOM 667 N N . LEU A 1 87 ? -8.394 6.650 -0.726 1.00 97.12 87 LEU A N 1
ATOM 668 C CA . LEU A 1 87 ? -7.711 7.108 -1.938 1.00 97.12 87 LEU A CA 1
ATOM 669 C C . LEU A 1 87 ? -6.374 7.739 -1.562 1.00 97.12 87 LEU A C 1
ATOM 671 O O . LEU A 1 87 ? -6.331 8.805 -0.947 1.00 97.12 87 LEU A O 1
ATOM 675 N N . LEU A 1 88 ? -5.291 7.110 -1.997 1.00 95.31 88 LEU A N 1
ATOM 676 C CA . LEU A 1 88 ? -3.923 7.5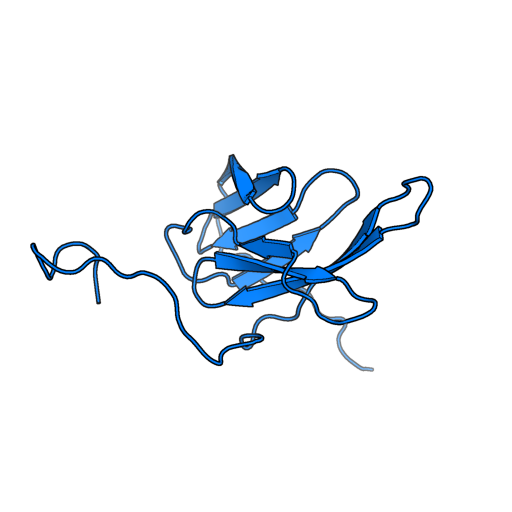40 -1.757 1.00 95.31 88 LEU A CA 1
ATOM 677 C C . LEU A 1 88 ? -3.341 8.203 -3.009 1.00 95.31 88 LEU A C 1
ATOM 679 O O . LEU A 1 88 ? -3.257 7.585 -4.077 1.00 95.31 88 LEU A O 1
ATOM 683 N N . HIS A 1 89 ? -2.866 9.441 -2.877 1.00 89.12 89 HIS A N 1
ATOM 684 C CA . HIS A 1 89 ? -2.092 10.093 -3.936 1.00 89.12 89 HIS A CA 1
ATOM 685 C C . HIS A 1 89 ? -0.624 9.697 -3.840 1.00 89.12 89 HIS A C 1
ATOM 687 O O . HIS A 1 89 ? -0.032 9.737 -2.758 1.00 89.12 89 HIS A O 1
ATOM 693 N N . LEU A 1 90 ? -0.039 9.284 -4.971 1.00 81.44 90 LEU A N 1
ATOM 694 C CA . LEU A 1 90 ? 1.348 8.800 -5.047 1.00 81.44 90 LEU A CA 1
ATOM 695 C C . LEU A 1 90 ? 1.676 7.711 -4.003 1.00 81.44 90 LEU A C 1
ATOM 697 O O . LEU A 1 90 ? 2.820 7.581 -3.571 1.00 81.44 90 LEU A O 1
ATOM 701 N N . SER A 1 91 ? 0.661 6.939 -3.593 1.00 83.75 91 SER A N 1
ATOM 702 C CA . SER A 1 91 ? 0.771 5.880 -2.577 1.00 83.75 91 SER A CA 1
ATOM 703 C C . SER A 1 91 ? 1.276 6.377 -1.209 1.00 83.75 91 SER A C 1
ATOM 705 O O . SER A 1 91 ? 1.927 5.625 -0.489 1.00 83.75 91 SER A O 1
ATOM 707 N N . ARG A 1 92 ? 1.049 7.654 -0.868 1.00 88.31 92 ARG A N 1
ATOM 708 C CA . ARG A 1 92 ? 1.515 8.263 0.390 1.00 88.31 92 ARG A CA 1
ATOM 709 C C . ARG A 1 92 ? 0.355 8.767 1.236 1.00 88.31 92 ARG A C 1
ATOM 711 O O . ARG A 1 92 ? -0.003 8.132 2.218 1.00 88.31 92 ARG A O 1
ATOM 718 N N . GLN A 1 93 ? -0.229 9.885 0.817 1.00 91.06 93 GLN A N 1
ATOM 719 C CA . GLN A 1 93 ? -1.207 10.621 1.609 1.00 91.06 93 GLN A CA 1
ATOM 720 C C . GLN A 1 93 ? -2.628 10.209 1.261 1.00 91.06 93 GLN A C 1
ATOM 722 O O . GLN A 1 93 ? -2.969 10.105 0.076 1.00 91.06 93 GLN A O 1
ATOM 727 N N . VAL A 1 94 ? -3.458 10.038 2.290 1.00 94.38 94 VAL A N 1
ATOM 728 C CA . VAL A 1 94 ? -4.900 9.843 2.118 1.00 94.38 94 VAL A CA 1
ATOM 729 C C . VAL A 1 94 ? -5.533 11.166 1.694 1.00 94.38 94 VAL A C 1
ATOM 731 O O . VAL A 1 94 ? -5.577 12.119 2.464 1.00 94.38 94 VAL A O 1
ATOM 734 N N . LEU A 1 95 ? -6.039 11.224 0.463 1.00 94.81 95 LEU A N 1
ATOM 735 C CA . LEU A 1 95 ? -6.759 12.393 -0.046 1.00 94.81 95 LEU A CA 1
ATOM 736 C C . LEU A 1 95 ? -8.217 12.415 0.397 1.00 94.81 95 LEU A C 1
ATOM 738 O O . LEU A 1 95 ? -8.778 13.474 0.661 1.00 94.81 95 LEU A O 1
ATOM 742 N N . ARG A 1 96 ? -8.859 11.246 0.384 1.00 95.25 96 ARG A N 1
ATOM 743 C CA . ARG A 1 96 ? -10.274 11.090 0.718 1.00 95.25 96 ARG A CA 1
ATOM 744 C C . ARG A 1 96 ? -10.581 9.655 1.102 1.00 95.25 96 ARG A C 1
ATOM 746 O O . ARG A 1 96 ? -9.868 8.730 0.710 1.00 95.25 96 ARG A O 1
ATOM 753 N N . TRP A 1 97 ? -11.703 9.505 1.787 1.00 96.06 97 TRP A N 1
ATOM 754 C CA . TRP A 1 97 ? -12.306 8.226 2.121 1.00 96.06 97 TRP A CA 1
ATOM 755 C C . TRP A 1 97 ? -13.568 8.005 1.293 1.00 96.06 97 TRP A C 1
ATOM 757 O O . TRP A 1 97 ? -14.282 8.955 0.958 1.00 96.06 97 TRP A O 1
ATOM 767 N N . LEU A 1 98 ? -13.818 6.750 0.940 1.00 95.62 98 LEU A N 1
ATOM 768 C CA . LEU A 1 98 ? -15.109 6.277 0.457 1.00 95.62 98 LEU A CA 1
ATOM 769 C C . LEU A 1 98 ? -15.672 5.336 1.516 1.00 95.62 98 LEU A C 1
ATOM 771 O O . LEU A 1 98 ? -15.010 4.359 1.855 1.00 95.62 98 LEU A O 1
ATOM 775 N N . GLU A 1 99 ? -16.862 5.629 2.023 1.00 95.50 99 GLU A N 1
ATOM 776 C CA . GLU A 1 99 ? -17.589 4.710 2.899 1.00 95.50 99 GLU A CA 1
ATOM 777 C C . GLU A 1 99 ? -18.298 3.657 2.042 1.00 95.50 99 GLU A C 1
ATOM 779 O O . GLU A 1 99 ? -18.843 3.968 0.978 1.00 95.50 99 GLU A O 1
ATOM 784 N N . VAL A 1 100 ? -18.291 2.416 2.509 1.00 93.88 100 VAL A N 1
ATOM 785 C CA . VAL A 1 100 ? -18.952 1.276 1.868 1.00 93.88 100 VAL A CA 1
ATOM 786 C C . VAL A 1 100 ? -19.713 0.494 2.928 1.00 93.88 100 VAL A C 1
ATOM 788 O O . VAL A 1 100 ? -19.273 0.391 4.068 1.00 93.88 100 VAL A O 1
ATOM 791 N N . SER A 1 101 ? -20.886 -0.028 2.564 1.00 91.25 101 SER A N 1
ATOM 792 C CA . SER A 1 101 ? -21.766 -0.733 3.506 1.00 91.25 101 SER A CA 1
ATOM 793 C C . SER A 1 101 ? -21.163 -2.039 4.013 1.00 91.25 101 SER A C 1
ATOM 795 O O . SER A 1 101 ? -21.455 -2.450 5.126 1.00 91.25 101 SER A O 1
ATOM 797 N N . GLU A 1 102 ? -20.316 -2.667 3.201 1.00 90.44 102 GLU A N 1
ATOM 798 C CA . GLU A 1 102 ? -19.727 -3.975 3.457 1.00 90.44 102 GLU A CA 1
ATOM 799 C C . GLU A 1 102 ? -18.210 -3.928 3.305 1.00 90.44 102 GLU A C 1
ATOM 801 O O . GLU A 1 102 ? -17.643 -3.071 2.613 1.00 90.44 102 GLU A O 1
ATOM 806 N N . LYS A 1 103 ? -17.552 -4.904 3.925 1.00 89.31 103 LYS A N 1
ATOM 807 C CA . LYS A 1 103 ? -16.111 -5.094 3.805 1.00 89.31 103 LYS A CA 1
ATOM 808 C C . LYS A 1 103 ? -15.726 -5.426 2.362 1.00 89.31 103 LYS A C 1
ATOM 810 O O . LYS A 1 103 ? -16.212 -6.393 1.778 1.00 89.31 103 LYS A O 1
ATOM 815 N N . VAL A 1 104 ? -14.798 -4.655 1.800 1.00 89.38 104 VAL A N 1
ATOM 816 C CA . VAL A 1 104 ? -14.338 -4.853 0.419 1.00 89.38 104 VAL A CA 1
ATOM 817 C C . VAL A 1 104 ? -13.322 -5.987 0.362 1.00 89.38 104 VAL A C 1
ATOM 819 O O . VAL A 1 104 ? -12.321 -5.981 1.081 1.00 89.38 104 VAL A O 1
ATOM 822 N N . LEU A 1 105 ? -13.566 -6.937 -0.536 1.00 85.62 105 LEU A N 1
ATOM 823 C CA . LEU A 1 105 ? -12.680 -8.059 -0.821 1.00 85.62 105 LEU A CA 1
ATOM 824 C C . LEU A 1 105 ? -12.228 -8.005 -2.278 1.00 85.62 105 LEU A C 1
ATOM 826 O O . LEU A 1 105 ? -12.935 -7.491 -3.148 1.00 85.62 105 LEU A O 1
ATOM 830 N N . LEU A 1 106 ? -11.039 -8.540 -2.545 1.00 81.00 106 LEU A N 1
ATOM 831 C CA . LEU A 1 106 ? -10.556 -8.669 -3.910 1.00 81.00 106 LEU A CA 1
ATOM 832 C C . LEU A 1 106 ? -11.321 -9.797 -4.614 1.00 81.00 106 LEU A C 1
ATOM 834 O O . LEU A 1 106 ? -11.331 -10.933 -4.144 1.00 81.00 106 LEU A O 1
ATOM 838 N N . MET A 1 107 ? -11.933 -9.490 -5.755 1.00 79.06 107 MET A N 1
ATOM 839 C CA . MET A 1 107 ? -12.547 -10.506 -6.603 1.00 79.06 107 MET A CA 1
ATOM 840 C C . MET A 1 107 ? -11.462 -11.140 -7.474 1.00 79.06 107 MET A C 1
ATOM 842 O O . MET A 1 107 ? -10.993 -10.532 -8.436 1.00 79.06 107 MET A O 1
ATOM 846 N N . VAL A 1 108 ? -11.041 -12.349 -7.114 1.00 70.44 108 VAL A N 1
ATOM 847 C CA . VAL A 1 108 ? -10.139 -13.159 -7.940 1.00 70.44 108 VAL A CA 1
ATOM 848 C C . VAL A 1 108 ? -11.006 -13.983 -8.900 1.00 70.44 108 VAL A C 1
ATOM 850 O O . VAL A 1 108 ? -12.023 -14.520 -8.453 1.00 70.44 108 VAL A O 1
ATOM 853 N N . PRO A 1 109 ? -10.676 -14.079 -10.201 1.00 68.00 109 PRO A N 1
ATOM 854 C CA . PRO A 1 109 ? -11.392 -14.973 -11.106 1.00 68.00 109 PRO A CA 1
ATOM 855 C C . PRO A 1 109 ? -11.358 -16.401 -10.553 1.00 68.00 109 PRO A C 1
ATOM 857 O O . PRO A 1 109 ? -10.288 -16.883 -10.189 1.00 68.00 109 PRO A O 1
ATOM 860 N N . SER A 1 110 ? -12.508 -17.072 -10.475 1.00 60.81 110 SER A N 1
ATOM 861 C CA . SER A 1 110 ? -12.545 -18.495 -10.144 1.00 60.81 110 SER A CA 1
ATOM 862 C C . SER A 1 110 ? -11.851 -19.281 -11.256 1.00 60.81 110 SER A C 1
ATOM 864 O O . SER A 1 110 ? -12.217 -19.156 -12.428 1.00 60.81 110 SER A O 1
ATOM 866 N N . GLU A 1 111 ? -10.828 -20.055 -10.892 1.00 61.31 111 GLU A N 1
ATOM 867 C CA . GLU A 1 111 ? -10.201 -21.010 -11.806 1.00 61.31 111 GLU A CA 1
ATOM 868 C C . GLU A 1 111 ? -11.283 -21.977 -12.309 1.00 61.31 111 GLU A C 1
ATOM 870 O O . GLU A 1 111 ? -12.065 -22.515 -11.521 1.00 61.31 111 GLU A O 1
ATOM 875 N N . LYS A 1 112 ? -11.386 -22.104 -13.635 1.00 46.72 112 LYS A N 1
ATOM 876 C CA . LYS A 1 112 ? -12.229 -23.102 -14.298 1.00 46.72 112 LYS A CA 1
ATOM 877 C C . LYS A 1 112 ? -11.461 -24.399 -14.467 1.00 46.72 112 LYS A C 1
ATOM 879 O O . LYS A 1 112 ? -10.265 -24.300 -14.819 1.00 46.72 112 LYS A O 1
#

Solvent-accessible surface area (backbone atoms only — not comparable to full-atom values): 6648 Å² total; per-residue (Å²): 136,64,91,82,80,46,98,84,63,74,93,85,77,84,79,94,75,79,64,48,95,37,69,63,24,70,34,68,35,95,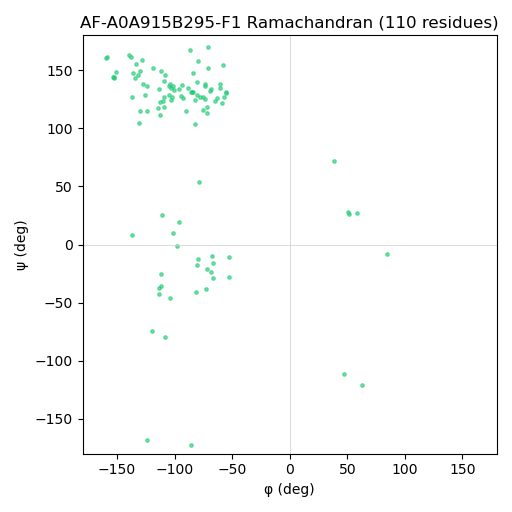50,100,78,55,52,44,32,38,35,22,38,47,65,32,30,45,36,32,22,34,62,90,74,64,44,81,72,42,58,30,56,81,48,98,38,54,49,47,30,50,45,54,58,82,72,38,30,38,39,22,29,54,46,31,34,37,36,15,49,85,43,31,48,74,77,47,78,43,82,45,98,56,69,55,68,71,84,72,82,77,86,128

Secondary structure (DSSP, 8-state):
--TTS-SS------SS----SSPPEEEEE-STT-EEEEEEEETTEEEEEETTT--EEEEPPPPSS-EEEEEE-SSEEEEEETTEEEEEETTTEEEEEEE-SS-----PPPP-